Protein AF-A0A6A6FQ03-F1 (afdb_monomer_lite)

Sequence (104 aa):
MVAGKTS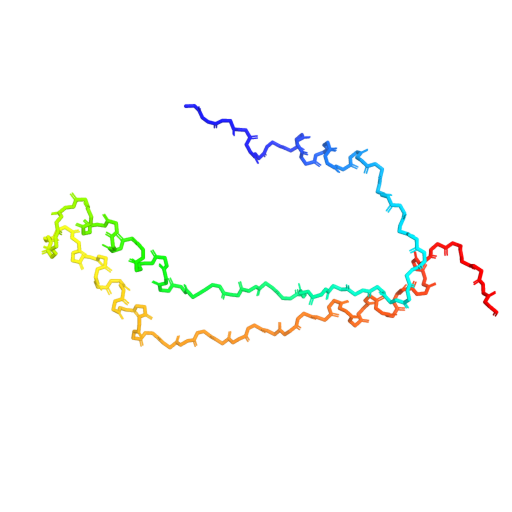REALARAAQTTTPKLPPLPKLRVRKPNKGEANPCLGIMSSMLGCWASSGYSAAGCAAIEQQLRGCMDARKATQQPKSSINHHLSRFYPQIIGPHKRK

Foldseek 3Di:
DDDDPDDVVVVVVVVPPPPDADADDPADDDPPQDDDDDQPLVVLVVVLVVCCVVPNDPPPVSVVSVVVSVVSVPDDDDDDDDGDCVRVVRRVCVVVRHDDDDDD

InterPro domains:
  IPR017264 Small ribosomal subunit protein mS37, fungal-type [PIRSF037706] (16-103)
  IPR017264 Small ribosomal subunit protein mS37, fungal-type [PTHR28066] (23-99)

Organism: NCBI:txid717836

Structure (mmCIF, N/CA/C/O backbone):
data_AF-A0A6A6FQ03-F1
#
_entry.id   AF-A0A6A6FQ03-F1
#
loop_
_atom_site.group_PDB
_atom_site.id
_atom_site.type_symbol
_atom_site.label_atom_id
_atom_site.label_alt_id
_atom_site.label_comp_id
_atom_site.label_asym_id
_atom_site.label_entity_id
_atom_site.label_seq_id
_atom_site.pdbx_PDB_ins_code
_atom_site.Cartn_x
_atom_site.Cartn_y
_atom_site.Cartn_z
_atom_site.occupancy
_atom_site.B_iso_or_equiv
_atom_site.auth_seq_id
_atom_site.auth_comp_id
_atom_site.auth_asym_id
_atom_site.auth_atom_id
_atom_site.pdbx_PDB_model_num
ATOM 1 N N . MET A 1 1 ? -13.187 14.357 -21.647 1.00 42.00 1 MET A N 1
ATOM 2 C CA . MET A 1 1 ? -14.031 14.835 -20.531 1.00 42.00 1 MET A CA 1
ATOM 3 C C . MET A 1 1 ? -14.468 13.626 -19.713 1.00 42.00 1 MET A C 1
ATOM 5 O O . MET A 1 1 ? -15.241 12.833 -20.226 1.00 42.00 1 MET A O 1
ATOM 9 N N . VAL A 1 2 ? -13.947 13.422 -18.497 1.00 44.66 2 VAL A N 1
ATOM 10 C CA . VAL A 1 2 ? -14.479 12.400 -17.576 1.00 44.66 2 VAL A CA 1
ATOM 11 C C . VAL A 1 2 ? -14.790 13.058 -16.240 1.00 44.66 2 VAL A C 1
ATOM 13 O O . VAL A 1 2 ? -13.943 13.682 -15.608 1.00 44.66 2 VAL A O 1
ATOM 16 N N . ALA A 1 3 ? -16.061 12.919 -15.889 1.00 42.50 3 ALA A N 1
ATOM 17 C CA . ALA A 1 3 ? -16.774 13.444 -14.747 1.00 42.50 3 ALA A CA 1
ATOM 18 C C . ALA A 1 3 ? -16.112 13.177 -13.379 1.00 42.50 3 ALA A C 1
ATOM 20 O O . ALA A 1 3 ? -15.821 12.041 -13.010 1.00 42.50 3 ALA A O 1
ATOM 21 N N . GLY A 1 4 ? -15.988 14.238 -12.576 1.00 49.50 4 GLY A N 1
ATOM 22 C CA . GLY A 1 4 ? -16.861 14.407 -11.406 1.00 49.50 4 GLY A CA 1
ATOM 23 C C . GLY A 1 4 ? -16.749 13.421 -10.237 1.00 49.50 4 GLY A C 1
ATOM 24 O O . GLY A 1 4 ? -17.720 13.279 -9.502 1.00 49.50 4 GLY A O 1
ATOM 25 N N . LYS A 1 5 ? -15.618 12.741 -10.019 1.00 50.62 5 LYS A N 1
ATOM 26 C CA . LYS A 1 5 ? -15.479 11.777 -8.901 1.00 50.62 5 LYS A CA 1
ATOM 27 C C . LYS A 1 5 ? -15.060 12.370 -7.545 1.00 50.62 5 LYS A C 1
ATOM 29 O O . LYS A 1 5 ? -14.890 11.613 -6.596 1.00 50.62 5 LYS A O 1
ATOM 34 N N . THR A 1 6 ? -14.914 13.690 -7.413 1.00 61.25 6 THR A N 1
ATOM 35 C CA . THR A 1 6 ? -14.435 14.321 -6.163 1.00 61.25 6 THR A CA 1
ATOM 36 C C . THR A 1 6 ? -15.197 15.588 -5.756 1.00 61.25 6 THR A C 1
ATOM 38 O O . THR A 1 6 ? -14.670 16.407 -5.003 1.00 61.25 6 THR A O 1
ATOM 41 N N . SER A 1 7 ? -16.440 15.787 -6.211 1.00 67.56 7 SER A N 1
ATOM 42 C CA . SER A 1 7 ? -17.218 16.942 -5.746 1.00 67.56 7 SER A CA 1
ATOM 43 C C . SER A 1 7 ? -17.648 16.754 -4.286 1.00 67.56 7 SER A C 1
ATOM 45 O O . SER A 1 7 ? -18.165 15.710 -3.882 1.00 67.56 7 SER A O 1
ATOM 47 N N . ARG A 1 8 ? -17.438 17.796 -3.473 1.00 64.81 8 ARG A N 1
ATOM 48 C CA . ARG A 1 8 ? -17.826 17.849 -2.049 1.00 64.81 8 ARG A CA 1
ATOM 49 C C . ARG A 1 8 ? -19.325 17.581 -1.855 1.00 64.81 8 ARG A C 1
ATOM 51 O O . ARG A 1 8 ? -19.729 17.072 -0.817 1.00 64.81 8 ARG A O 1
ATOM 58 N N . GLU A 1 9 ? -20.126 17.838 -2.884 1.00 61.59 9 GLU A N 1
ATOM 59 C CA . GLU A 1 9 ? -21.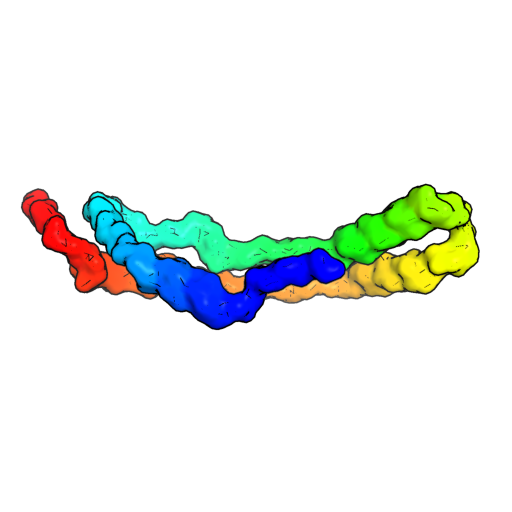559 17.539 -2.945 1.00 61.59 9 GLU A CA 1
ATOM 60 C C . GLU A 1 9 ? -21.874 16.036 -2.959 1.00 61.59 9 GLU A C 1
ATOM 62 O O . GLU A 1 9 ? -22.863 15.624 -2.355 1.00 61.59 9 GLU A O 1
ATOM 67 N N . ALA A 1 10 ? -21.037 15.190 -3.575 1.00 61.50 10 ALA A N 1
ATOM 68 C CA . ALA A 1 10 ? -21.220 13.735 -3.540 1.00 61.50 10 ALA A CA 1
ATOM 69 C C . ALA A 1 10 ? -20.942 13.165 -2.137 1.00 61.50 10 ALA A C 1
ATOM 71 O O . ALA A 1 10 ? -21.684 12.312 -1.650 1.00 61.50 10 ALA A O 1
ATOM 72 N N . LEU A 1 11 ? -19.922 13.699 -1.453 1.00 62.16 11 LEU A N 1
ATOM 73 C CA . LEU A 1 11 ? -19.645 13.409 -0.040 1.00 62.16 11 LEU A CA 1
ATOM 74 C C . LEU A 1 11 ? -20.774 13.911 0.878 1.00 62.16 11 LEU A C 1
ATOM 76 O O . LEU A 1 11 ? -21.167 13.201 1.800 1.00 62.16 11 LEU A O 1
ATOM 80 N N . ALA A 1 12 ? -21.342 15.090 0.603 1.00 59.94 12 ALA A N 1
ATOM 81 C CA . ALA A 1 12 ? -22.464 15.639 1.367 1.00 59.94 12 ALA A CA 1
ATOM 82 C C . ALA A 1 12 ? -23.766 14.836 1.178 1.00 59.94 12 ALA A C 1
ATOM 84 O O . ALA A 1 12 ? -24.490 14.618 2.147 1.00 59.94 12 ALA A O 1
ATOM 85 N N . ARG A 1 13 ? -24.043 14.323 -0.030 1.00 59.34 13 ARG A N 1
ATOM 86 C CA . ARG A 1 13 ? -25.189 13.427 -0.281 1.00 59.34 13 ARG A CA 1
ATOM 87 C C . ARG A 1 13 ? -25.032 12.063 0.399 1.00 59.34 13 ARG A C 1
ATOM 89 O O . ARG A 1 13 ? -26.013 11.538 0.913 1.00 59.34 13 ARG A O 1
ATOM 96 N N . ALA A 1 14 ? -23.813 11.525 0.488 1.00 58.97 14 ALA A N 1
ATOM 97 C CA . ALA A 1 14 ? -23.539 10.314 1.271 1.00 58.97 14 ALA A CA 1
ATOM 98 C C . ALA A 1 14 ? -23.708 10.525 2.791 1.00 58.97 14 ALA A C 1
ATOM 100 O O . ALA A 1 14 ? -23.991 9.577 3.516 1.00 58.97 14 ALA A O 1
ATOM 101 N N . ALA A 1 15 ? -23.572 11.759 3.286 1.00 56.91 15 ALA A N 1
ATOM 102 C CA . ALA A 1 15 ? -23.818 12.092 4.691 1.00 56.91 15 ALA A CA 1
ATOM 103 C C . ALA A 1 15 ? -25.314 12.272 5.035 1.00 56.91 15 ALA A C 1
ATOM 105 O O . ALA A 1 15 ? -25.666 12.276 6.211 1.00 56.91 15 ALA A O 1
ATOM 106 N N . GLN A 1 16 ? -26.193 12.409 4.032 1.00 57.22 16 GLN A N 1
ATOM 107 C CA . GLN A 1 16 ? -27.641 12.609 4.207 1.00 57.22 16 GLN A CA 1
ATOM 108 C C . GLN A 1 16 ? -28.449 11.305 4.256 1.00 57.22 16 GLN A C 1
ATOM 110 O O . GLN A 1 16 ? -29.627 11.326 4.610 1.00 57.22 16 GLN A O 1
ATOM 115 N N . THR A 1 17 ? -27.846 10.153 3.949 1.00 58.28 17 THR A N 1
ATOM 116 C CA . THR A 1 17 ? -28.473 8.866 4.260 1.00 58.28 17 THR A CA 1
ATOM 117 C C . THR A 1 17 ? -28.473 8.689 5.771 1.00 58.28 17 THR A C 1
ATOM 119 O O . THR A 1 17 ? -27.409 8.526 6.368 1.00 58.28 17 THR A O 1
ATOM 122 N N . THR A 1 18 ? -29.659 8.733 6.382 1.00 64.94 18 THR A N 1
ATOM 123 C CA . THR A 1 18 ? -29.890 8.379 7.788 1.00 64.94 18 THR A CA 1
ATOM 124 C C . THR A 1 18 ? -29.059 7.149 8.132 1.00 64.94 18 THR A C 1
ATOM 126 O O . THR A 1 18 ? -29.299 6.078 7.572 1.00 64.94 18 THR A O 1
ATOM 129 N N . THR A 1 19 ? -28.049 7.299 8.990 1.00 71.50 19 THR A N 1
ATOM 130 C CA . THR A 1 19 ? -27.179 6.187 9.368 1.00 71.50 19 THR A CA 1
ATOM 131 C C . THR A 1 19 ? -28.051 5.083 9.972 1.00 71.50 19 THR A C 1
ATOM 133 O O . THR A 1 19 ? -28.683 5.305 11.009 1.00 71.50 19 THR A O 1
ATOM 136 N N . PRO A 1 20 ? -28.164 3.909 9.322 1.00 76.56 20 PRO A N 1
ATOM 137 C CA . PRO A 1 20 ? -29.054 2.866 9.804 1.00 76.56 20 PRO A CA 1
ATOM 138 C C . PRO A 1 20 ? -28.561 2.398 11.174 1.00 76.56 20 PRO A C 1
ATOM 140 O O . PRO A 1 20 ? -27.395 2.026 11.337 1.00 76.56 20 PRO A O 1
ATOM 143 N N . LYS A 1 21 ? -29.442 2.436 12.180 1.00 78.81 21 LYS A N 1
ATOM 144 C CA . LYS A 1 21 ? -29.131 1.905 13.510 1.00 78.81 21 LYS A CA 1
ATOM 145 C C . LYS A 1 21 ? -28.963 0.396 13.395 1.00 78.81 21 LYS A C 1
ATOM 147 O O . LYS A 1 21 ? -29.869 -0.300 12.942 1.00 78.81 21 LYS A O 1
ATOM 152 N N . LEU A 1 22 ? -27.799 -0.101 13.800 1.00 79.56 22 LEU A N 1
ATOM 153 C CA . LEU A 1 22 ? -27.544 -1.534 13.806 1.00 79.56 22 LEU A CA 1
ATOM 154 C C . LEU A 1 22 ? -28.444 -2.219 14.851 1.00 79.56 22 LEU A C 1
ATOM 156 O O . LEU A 1 22 ? -28.643 -1.661 15.935 1.00 79.56 22 LEU A O 1
ATOM 160 N N . PRO A 1 23 ? -28.960 -3.428 14.564 1.00 81.94 23 PRO A N 1
ATOM 161 C CA . PRO A 1 23 ? -29.578 -4.259 15.589 1.00 81.94 23 PRO A CA 1
ATOM 162 C C . PRO A 1 23 ? -28.550 -4.594 16.683 1.00 81.94 23 PRO A C 1
ATOM 164 O O . PRO A 1 23 ? -27.341 -4.505 16.439 1.00 81.94 23 PRO A O 1
ATOM 167 N N . PRO A 1 24 ? -28.988 -4.993 17.890 1.00 81.31 24 PRO A N 1
ATOM 168 C CA . PRO A 1 24 ? -28.069 -5.367 18.956 1.00 81.31 24 PRO A CA 1
ATOM 169 C C . PRO A 1 24 ? -27.224 -6.572 18.521 1.00 81.31 24 PRO A C 1
ATOM 171 O O . PRO A 1 24 ? -27.707 -7.696 18.397 1.00 81.31 24 PRO A O 1
ATOM 174 N N . LEU A 1 25 ? -25.942 -6.320 18.263 1.00 82.25 25 LEU A N 1
ATOM 175 C CA . LEU A 1 25 ? -24.950 -7.333 17.920 1.00 82.25 25 LEU A CA 1
ATOM 176 C C . LEU A 1 25 ? -24.372 -7.962 19.201 1.00 82.25 25 LEU A C 1
ATOM 178 O O . LEU A 1 25 ? -24.315 -7.313 20.247 1.00 82.25 25 LEU A O 1
ATOM 182 N N . PRO A 1 26 ? -23.852 -9.197 19.139 1.00 81.56 26 PRO A N 1
ATOM 183 C CA . PRO A 1 26 ? -23.136 -9.782 20.270 1.00 81.56 26 PRO A CA 1
ATOM 184 C C . PRO A 1 26 ? -21.792 -9.080 20.528 1.00 81.56 26 PRO A C 1
ATOM 186 O O . PRO A 1 26 ? -21.399 -8.907 21.678 1.00 81.56 26 PRO A O 1
ATOM 189 N N . LYS A 1 27 ? -21.073 -8.681 19.465 1.00 83.88 27 LYS A N 1
ATOM 190 C CA . LYS A 1 27 ? -19.794 -7.950 19.529 1.00 83.88 27 LYS A CA 1
ATOM 191 C C . LYS A 1 27 ? -19.618 -7.075 18.286 1.00 83.88 27 LYS A C 1
ATOM 193 O O . LYS A 1 27 ? -19.670 -7.589 17.169 1.00 83.88 27 LYS A O 1
ATOM 198 N N . LEU A 1 28 ? -19.336 -5.786 18.469 1.00 88.25 28 LEU A N 1
ATOM 199 C CA . LEU A 1 28 ? -18.978 -4.884 17.372 1.00 88.25 28 LEU A CA 1
ATOM 200 C C . LEU A 1 28 ? -17.483 -5.004 17.054 1.00 88.25 28 LEU A C 1
ATOM 202 O O . LEU A 1 28 ? -16.634 -4.660 17.877 1.00 88.25 28 LEU A O 1
ATOM 206 N N . ARG A 1 29 ? -17.152 -5.517 15.863 1.00 90.06 29 ARG A N 1
ATOM 207 C CA . ARG A 1 29 ? -15.761 -5.728 15.442 1.00 90.06 29 ARG A CA 1
ATOM 208 C C . ARG A 1 29 ? -15.581 -5.540 13.940 1.00 90.06 29 ARG A C 1
ATOM 210 O O . ARG A 1 29 ? -16.357 -6.066 13.147 1.00 90.06 29 ARG A O 1
ATOM 217 N N . VAL A 1 30 ? -14.484 -4.895 13.552 1.00 91.69 30 VAL A N 1
ATOM 218 C CA . VAL A 1 30 ? -14.034 -4.832 12.158 1.00 91.69 30 VAL A CA 1
ATOM 219 C C . VAL A 1 30 ? -13.235 -6.094 11.830 1.00 91.69 30 VAL A C 1
ATOM 221 O O . VAL A 1 30 ? -12.230 -6.396 12.480 1.00 91.69 30 VAL A O 1
ATOM 224 N N . ARG A 1 31 ? -13.680 -6.847 10.815 1.00 89.44 31 ARG A N 1
ATOM 225 C CA . ARG A 1 31 ? -13.083 -8.142 10.438 1.00 89.44 31 ARG A CA 1
ATOM 226 C C . ARG A 1 31 ? -11.670 -8.008 9.860 1.00 89.44 31 ARG A C 1
ATOM 228 O O . ARG A 1 31 ? -10.816 -8.828 10.178 1.00 89.44 31 ARG A O 1
ATOM 235 N N . LYS A 1 32 ? -11.421 -6.980 9.044 1.00 88.00 32 LYS A N 1
ATOM 236 C CA . LYS A 1 32 ? -10.101 -6.641 8.486 1.00 88.00 32 LYS A CA 1
ATOM 237 C C . LYS A 1 32 ? -9.738 -5.209 8.897 1.00 88.00 32 LYS A C 1
ATOM 239 O O . LYS A 1 32 ? -10.070 -4.281 8.168 1.00 88.00 32 LYS A O 1
ATOM 244 N N . PRO A 1 33 ? -9.145 -5.012 10.088 1.00 85.56 33 PRO A N 1
ATOM 245 C CA . PRO A 1 33 ? -8.874 -3.673 10.610 1.00 85.56 33 PRO A CA 1
ATOM 246 C C . PRO A 1 33 ? -7.682 -2.996 9.919 1.00 85.56 33 PRO A C 1
ATOM 248 O O . PRO A 1 33 ? -7.643 -1.777 9.833 1.00 85.56 33 PRO A O 1
ATOM 251 N N . ASN A 1 34 ? -6.732 -3.779 9.403 1.00 88.25 34 ASN A N 1
ATOM 252 C CA . ASN A 1 34 ? -5.584 -3.264 8.663 1.00 88.25 34 ASN A CA 1
ATOM 253 C C . ASN A 1 34 ? -5.860 -3.317 7.163 1.00 88.25 34 ASN A C 1
ATOM 255 O O . ASN A 1 34 ? -6.442 -4.288 6.667 1.00 88.25 34 ASN A O 1
ATOM 259 N N . LYS A 1 35 ? -5.386 -2.300 6.439 1.00 82.06 35 LYS A N 1
ATOM 260 C CA . LYS A 1 35 ? -5.321 -2.346 4.978 1.00 82.06 35 LYS A CA 1
ATOM 261 C C . LYS A 1 35 ? -4.310 -3.418 4.569 1.00 82.06 35 LYS A C 1
ATOM 263 O O . LYS A 1 35 ? -3.261 -3.547 5.196 1.00 82.06 35 LYS A O 1
ATOM 268 N N . GLY A 1 36 ? -4.643 -4.196 3.543 1.00 77.62 36 GLY A N 1
ATOM 269 C CA . GLY A 1 36 ? -3.664 -5.075 2.917 1.00 77.62 36 GLY A CA 1
ATOM 270 C C . GLY A 1 36 ? -2.629 -4.211 2.212 1.00 77.62 36 GLY A C 1
ATOM 271 O O . GLY A 1 36 ? -2.995 -3.407 1.359 1.00 77.62 36 GLY A O 1
ATOM 272 N N . GLU A 1 37 ? -1.364 -4.339 2.593 1.00 75.50 37 GLU A N 1
ATOM 273 C CA . GLU A 1 37 ? -0.273 -3.744 1.830 1.00 75.50 37 GLU A CA 1
ATOM 274 C C . GLU A 1 37 ? -0.129 -4.539 0.526 1.00 75.50 37 GLU A C 1
ATOM 276 O O . GLU A 1 37 ? 0.074 -5.755 0.550 1.00 75.50 37 GLU A O 1
ATOM 281 N N . ALA A 1 38 ? -0.306 -3.871 -0.613 1.00 78.62 38 ALA A N 1
ATOM 282 C CA . ALA A 1 38 ? -0.016 -4.474 -1.905 1.00 78.62 38 ALA A CA 1
ATOM 283 C C . ALA A 1 38 ? 1.501 -4.497 -2.116 1.00 78.62 38 ALA A C 1
ATOM 285 O O . ALA A 1 38 ? 2.192 -3.554 -1.740 1.00 78.62 38 ALA A O 1
ATOM 286 N N . ASN A 1 39 ? 2.018 -5.563 -2.728 1.00 84.62 39 ASN A N 1
ATOM 287 C CA . ASN A 1 39 ? 3.441 -5.643 -3.037 1.00 84.62 39 ASN A CA 1
ATOM 288 C C . ASN A 1 39 ? 3.805 -4.542 -4.062 1.00 84.62 39 ASN A C 1
ATOM 290 O O . ASN A 1 39 ? 3.214 -4.526 -5.149 1.00 84.62 39 ASN A O 1
ATOM 294 N N . PRO A 1 40 ? 4.755 -3.640 -3.746 1.00 83.88 40 PRO A N 1
ATOM 295 C CA . PRO A 1 40 ? 5.083 -2.489 -4.590 1.00 83.88 40 PRO A CA 1
ATOM 296 C C . PRO A 1 40 ? 5.619 -2.888 -5.973 1.00 83.88 40 PRO A C 1
ATOM 298 O O . PRO A 1 40 ? 5.395 -2.172 -6.947 1.00 83.88 40 PRO A O 1
ATOM 301 N N . CYS A 1 41 ? 6.250 -4.059 -6.098 1.00 91.06 41 CYS A N 1
ATOM 302 C CA . CYS A 1 41 ? 6.844 -4.504 -7.360 1.00 91.06 41 CYS A CA 1
ATOM 303 C C . CYS A 1 41 ? 5.808 -5.033 -8.354 1.00 91.06 41 CYS A C 1
ATOM 305 O O . CYS A 1 41 ? 6.089 -5.095 -9.548 1.00 91.06 41 CYS A O 1
ATOM 307 N N . LEU A 1 42 ? 4.595 -5.372 -7.900 1.00 91.38 42 LEU A N 1
ATOM 308 C CA . LEU A 1 42 ? 3.543 -5.876 -8.789 1.00 91.38 42 LEU A CA 1
ATOM 309 C C . LEU A 1 42 ? 3.068 -4.815 -9.785 1.00 91.38 42 LEU A C 1
ATOM 311 O O . LEU A 1 42 ? 2.781 -5.154 -10.928 1.00 91.38 42 LEU A O 1
ATOM 315 N N . GLY A 1 43 ? 3.020 -3.542 -9.380 1.00 91.19 43 GLY A N 1
ATOM 316 C CA . GLY A 1 43 ? 2.650 -2.450 -10.288 1.00 91.19 43 GLY A CA 1
ATOM 317 C C . GLY A 1 43 ? 3.716 -2.178 -11.355 1.00 91.19 43 GLY A C 1
ATOM 318 O O . GLY A 1 43 ? 3.398 -1.882 -12.505 1.00 91.19 43 GLY 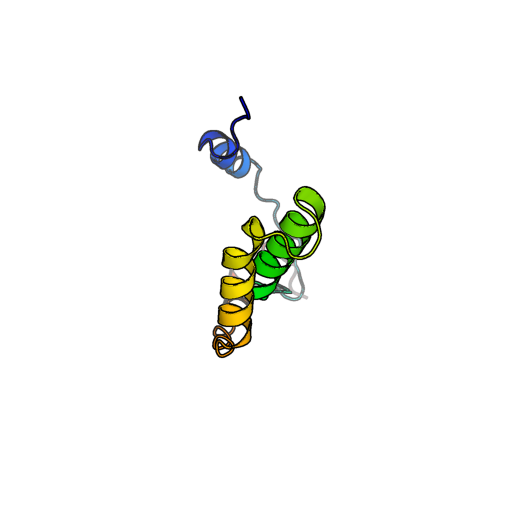A O 1
ATOM 319 N N . ILE A 1 44 ? 4.993 -2.320 -10.994 1.00 91.88 44 ILE A N 1
ATOM 320 C CA . ILE A 1 44 ? 6.106 -2.155 -11.939 1.00 91.88 44 ILE A CA 1
ATOM 321 C C . ILE A 1 44 ? 6.151 -3.351 -12.896 1.00 91.88 44 ILE A C 1
ATOM 323 O O . ILE A 1 44 ? 6.290 -3.178 -14.103 1.00 91.88 44 ILE A O 1
ATOM 327 N N . MET A 1 45 ? 5.935 -4.561 -12.376 1.00 92.44 45 MET A N 1
ATOM 328 C CA . MET A 1 45 ? 5.870 -5.787 -13.168 1.00 92.44 45 MET A CA 1
ATOM 329 C C . MET A 1 45 ? 4.724 -5.753 -14.187 1.00 92.44 45 MET A C 1
ATOM 331 O O . MET A 1 45 ? 4.937 -6.094 -15.349 1.00 92.44 45 MET A O 1
ATOM 335 N N . SER A 1 46 ? 3.525 -5.298 -13.803 1.00 92.94 46 SER A N 1
ATOM 336 C CA . SER A 1 46 ? 2.415 -5.155 -14.754 1.00 92.94 46 SER A CA 1
ATOM 337 C C . SER A 1 46 ? 2.709 -4.106 -15.830 1.00 92.94 46 SER A C 1
ATOM 339 O O . SER A 1 46 ? 2.354 -4.307 -16.990 1.00 92.94 46 SER A O 1
ATOM 341 N N . SER A 1 47 ? 3.407 -3.026 -15.472 1.00 91.12 47 SER A N 1
ATOM 342 C CA . SER A 1 47 ? 3.844 -1.995 -16.421 1.00 91.12 47 SER A CA 1
ATOM 343 C C . SER A 1 47 ? 4.887 -2.533 -17.409 1.00 91.12 47 SER A C 1
ATOM 345 O O . SER A 1 47 ? 4.809 -2.245 -18.602 1.00 91.12 47 SER A O 1
ATOM 347 N N . MET A 1 48 ? 5.819 -3.370 -16.945 1.00 91.50 48 MET A N 1
ATOM 348 C CA . MET A 1 48 ? 6.810 -4.048 -17.789 1.00 91.50 48 MET A CA 1
ATOM 349 C C . MET A 1 48 ? 6.146 -5.003 -18.787 1.00 91.50 48 MET A C 1
ATOM 351 O O . MET A 1 48 ? 6.435 -4.941 -19.980 1.00 91.50 48 MET A O 1
ATOM 355 N N . LEU A 1 49 ? 5.197 -5.822 -18.322 1.00 92.00 49 LEU A N 1
ATOM 356 C CA . LEU A 1 49 ? 4.414 -6.705 -19.193 1.00 92.00 49 LEU A CA 1
ATOM 357 C C . LEU A 1 49 ? 3.599 -5.912 -20.227 1.00 92.00 49 LEU A C 1
ATOM 359 O O . LEU A 1 49 ? 3.530 -6.310 -21.388 1.00 92.00 49 LEU A O 1
ATOM 363 N N . GLY A 1 50 ? 3.031 -4.767 -19.837 1.00 92.50 50 GLY A N 1
ATOM 364 C CA . GLY A 1 50 ? 2.350 -3.853 -20.759 1.00 92.50 50 GLY A CA 1
ATOM 365 C C . GLY A 1 50 ? 3.283 -3.257 -21.820 1.00 92.50 50 GLY A C 1
ATOM 366 O O . GLY A 1 50 ? 2.903 -3.142 -22.987 1.00 92.50 50 GLY A O 1
ATOM 367 N N . CYS A 1 51 ? 4.521 -2.930 -21.439 1.00 91.69 51 CYS A N 1
ATOM 368 C CA . CYS A 1 51 ? 5.544 -2.440 -22.362 1.00 91.69 51 CYS A CA 1
ATOM 369 C C . CYS A 1 51 ? 5.933 -3.506 -23.393 1.00 91.69 51 CYS A C 1
ATOM 371 O O . CYS A 1 51 ? 5.947 -3.223 -24.589 1.00 91.69 51 CYS A O 1
ATOM 373 N N . TRP A 1 52 ? 6.154 -4.749 -22.958 1.00 91.62 52 TRP A N 1
ATOM 374 C CA . TRP A 1 52 ? 6.426 -5.866 -23.866 1.00 91.62 52 TRP A CA 1
ATOM 375 C C . TRP A 1 52 ? 5.246 -6.196 -24.781 1.00 91.62 52 TRP A C 1
ATOM 377 O O . TRP A 1 52 ? 5.453 -6.516 -25.949 1.00 91.62 52 TRP A O 1
ATOM 387 N N . ALA A 1 53 ? 4.014 -6.080 -24.279 1.00 91.94 53 ALA A N 1
ATOM 388 C CA . ALA A 1 53 ? 2.817 -6.283 -25.089 1.00 91.94 53 ALA A CA 1
ATOM 389 C C . ALA A 1 53 ? 2.651 -5.214 -26.184 1.00 91.94 53 ALA A C 1
ATOM 391 O O . ALA A 1 53 ? 2.097 -5.508 -27.238 1.00 91.94 53 ALA A O 1
ATOM 392 N N . SER A 1 54 ? 3.129 -3.988 -25.944 1.00 88.62 54 SER A N 1
ATOM 393 C CA . SER A 1 54 ? 2.967 -2.861 -26.875 1.00 88.62 54 SER A CA 1
ATOM 394 C C . SER A 1 54 ? 4.128 -2.730 -27.864 1.00 88.62 54 SER A C 1
ATOM 396 O O . SER A 1 54 ? 3.910 -2.479 -29.045 1.00 88.62 54 SER A O 1
ATOM 398 N N . SER A 1 55 ? 5.361 -2.887 -27.381 1.00 85.56 55 SER A N 1
ATOM 399 C CA . SER A 1 55 ? 6.588 -2.579 -28.132 1.00 85.56 55 SER A CA 1
ATOM 400 C C . SER A 1 55 ? 7.358 -3.823 -28.581 1.00 85.56 55 SER A C 1
ATOM 402 O O . SER A 1 55 ? 8.366 -3.701 -29.274 1.00 85.56 55 SER A O 1
ATOM 404 N N . GLY A 1 56 ? 6.904 -5.014 -28.186 1.00 83.31 56 GLY A N 1
ATOM 405 C CA . GLY A 1 56 ? 7.614 -6.270 -28.396 1.00 83.31 56 GLY A CA 1
ATOM 406 C C . GLY A 1 56 ? 8.560 -6.623 -27.247 1.00 83.31 56 GLY A C 1
ATOM 407 O O . GLY A 1 56 ? 8.936 -5.792 -26.414 1.00 83.31 56 GLY A O 1
ATOM 408 N N . TYR A 1 57 ? 8.932 -7.901 -27.194 1.00 80.31 57 TYR A N 1
ATOM 409 C CA . TYR A 1 57 ? 9.820 -8.434 -26.166 1.00 80.31 57 TYR A CA 1
ATOM 410 C C . TYR A 1 57 ? 11.193 -7.753 -26.226 1.00 80.31 57 TYR A C 1
ATOM 412 O O . TYR A 1 57 ? 11.797 -7.668 -27.295 1.00 80.31 57 TYR A O 1
ATOM 420 N N . SER A 1 58 ? 11.705 -7.296 -25.079 1.00 71.88 58 SER A N 1
ATOM 421 C CA . SER A 1 58 ? 13.043 -6.687 -24.935 1.00 71.88 58 SER A CA 1
ATOM 422 C C . SER A 1 58 ? 13.318 -5.449 -25.808 1.00 71.88 58 SER A C 1
ATOM 424 O O . SER A 1 58 ? 14.466 -5.150 -26.137 1.00 71.88 58 SER A O 1
ATOM 426 N N . ALA A 1 59 ? 12.280 -4.697 -26.186 1.00 78.00 59 ALA A N 1
ATOM 427 C CA . ALA A 1 59 ? 12.467 -3.428 -26.883 1.00 78.00 59 ALA A CA 1
ATOM 428 C C . ALA A 1 59 ? 13.248 -2.428 -26.009 1.00 78.00 59 ALA A C 1
ATOM 430 O O . ALA A 1 59 ? 12.971 -2.287 -24.817 1.00 78.00 59 ALA A O 1
ATOM 431 N N . ALA A 1 60 ? 14.167 -1.664 -26.612 1.00 78.69 60 ALA A N 1
ATOM 432 C CA . 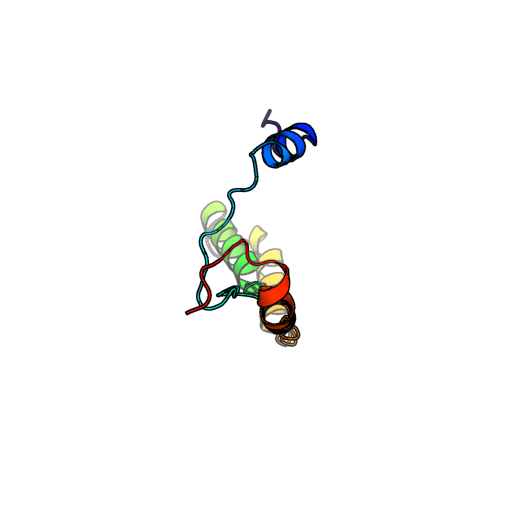ALA A 1 60 ? 14.994 -0.673 -25.908 1.00 78.69 60 ALA A CA 1
ATOM 433 C C . ALA A 1 60 ? 14.171 0.356 -25.100 1.00 78.69 60 ALA A C 1
ATOM 435 O O . ALA A 1 60 ? 14.641 0.874 -24.089 1.00 78.69 60 ALA A O 1
ATOM 436 N N . GLY A 1 61 ? 12.915 0.606 -25.495 1.00 81.75 61 GLY A N 1
ATOM 437 C CA . GLY A 1 61 ? 11.983 1.472 -24.767 1.00 81.75 61 GLY A CA 1
ATOM 438 C C . GLY A 1 61 ? 11.543 0.944 -23.393 1.00 81.75 61 GLY A C 1
ATOM 439 O O . GLY A 1 61 ? 11.107 1.735 -22.561 1.00 81.75 61 GLY A O 1
ATOM 440 N N . CYS A 1 62 ? 11.683 -0.358 -23.118 1.00 87.19 62 CYS A N 1
ATOM 441 C CA . CYS A 1 62 ? 11.293 -0.967 -21.840 1.00 87.19 62 CYS A CA 1
ATOM 442 C C . CYS A 1 62 ? 12.441 -1.030 -20.814 1.00 87.19 62 CYS A C 1
ATOM 444 O O . CYS A 1 62 ? 12.188 -1.319 -19.644 1.00 87.19 62 CYS A O 1
ATOM 446 N N . ALA A 1 63 ? 13.678 -0.697 -21.207 1.00 88.81 63 ALA A N 1
ATOM 447 C CA . ALA A 1 63 ? 14.868 -0.831 -20.361 1.00 88.81 63 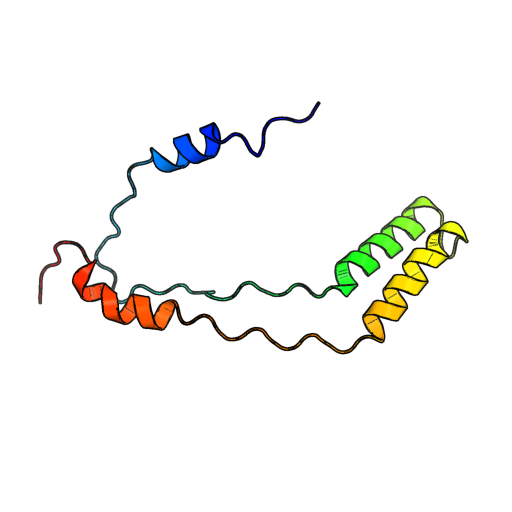ALA A CA 1
ATOM 448 C C . ALA A 1 63 ? 14.771 -0.042 -19.041 1.00 88.81 63 ALA A C 1
ATOM 450 O O . ALA A 1 63 ? 15.208 -0.513 -17.993 1.00 88.81 63 ALA A O 1
ATOM 451 N N . ALA A 1 64 ? 14.149 1.141 -19.056 1.00 90.31 64 ALA A N 1
ATOM 452 C CA . ALA A 1 64 ? 13.952 1.935 -17.842 1.00 90.31 64 ALA A CA 1
ATOM 453 C C . ALA A 1 64 ? 13.035 1.228 -16.824 1.00 90.31 64 ALA A C 1
ATOM 455 O O . ALA A 1 64 ? 13.316 1.232 -15.626 1.00 90.31 64 ALA A O 1
ATOM 456 N N . ILE A 1 65 ? 11.968 0.580 -17.300 1.00 90.62 65 ILE A N 1
ATOM 457 C CA . ILE A 1 65 ? 10.996 -0.128 -16.453 1.00 90.62 65 ILE A CA 1
ATOM 458 C C . ILE A 1 65 ? 11.618 -1.420 -15.903 1.00 90.62 65 ILE A C 1
ATOM 460 O O . ILE A 1 65 ? 11.389 -1.778 -14.748 1.00 90.62 65 ILE A O 1
ATOM 464 N N . GLU A 1 66 ? 12.469 -2.082 -16.689 1.00 89.31 66 GLU A N 1
ATOM 465 C CA . GLU A 1 66 ? 13.242 -3.250 -16.251 1.00 89.31 66 GLU A CA 1
ATOM 466 C C . GLU A 1 66 ? 14.192 -2.908 -15.094 1.00 89.31 66 GLU A C 1
ATOM 468 O O . GLU A 1 66 ? 14.237 -3.629 -14.093 1.00 89.31 66 GLU A O 1
ATOM 473 N N . GLN A 1 67 ? 14.893 -1.772 -15.177 1.00 91.94 67 GLN A N 1
ATOM 474 C CA . GLN A 1 67 ? 15.754 -1.299 -14.087 1.00 91.94 67 GLN A CA 1
ATOM 475 C C . GLN A 1 67 ? 14.952 -0.947 -12.830 1.00 91.94 67 GLN A C 1
ATOM 477 O O . GLN A 1 67 ? 15.371 -1.270 -11.717 1.00 91.94 67 GLN A O 1
ATOM 482 N N . GLN A 1 68 ? 13.766 -0.350 -12.983 1.00 90.75 68 GLN A N 1
ATOM 483 C CA . GLN A 1 68 ? 12.873 -0.088 -11.852 1.00 90.75 68 GLN A CA 1
ATOM 484 C C . GLN A 1 68 ? 12.376 -1.381 -11.196 1.00 90.75 68 GLN A C 1
ATOM 486 O O . GLN A 1 68 ? 12.308 -1.453 -9.966 1.00 90.75 68 GLN A O 1
ATOM 491 N N . LEU A 1 69 ? 12.056 -2.414 -11.986 1.00 92.06 69 LEU A N 1
ATOM 492 C CA . LEU A 1 69 ? 11.638 -3.705 -11.440 1.00 92.06 69 LEU A CA 1
ATOM 493 C C . LEU A 1 69 ? 12.782 -4.359 -10.666 1.00 92.06 69 LEU A C 1
ATOM 495 O O . LEU A 1 69 ? 12.563 -4.849 -9.558 1.00 92.06 69 LEU A O 1
ATOM 499 N N . ARG A 1 70 ? 13.999 -4.320 -11.216 1.00 91.81 70 ARG A N 1
ATOM 500 C CA . ARG A 1 70 ? 15.189 -4.849 -10.547 1.00 91.81 70 ARG A CA 1
ATOM 501 C C . ARG A 1 70 ? 15.461 -4.126 -9.230 1.00 91.81 70 ARG A C 1
ATOM 503 O O . ARG A 1 70 ? 15.564 -4.779 -8.198 1.00 91.81 70 ARG A O 1
ATOM 510 N N . GLY A 1 71 ? 15.438 -2.793 -9.242 1.00 92.75 71 GLY A N 1
ATOM 511 C CA . GLY A 1 71 ? 15.572 -1.991 -8.026 1.00 92.75 71 GLY A CA 1
ATOM 512 C C . GLY A 1 71 ? 14.499 -2.304 -6.977 1.00 92.75 71 GLY A C 1
ATOM 513 O O . GLY A 1 71 ? 14.794 -2.328 -5.786 1.00 92.75 71 GLY A O 1
ATOM 514 N N . CYS A 1 72 ? 13.267 -2.608 -7.398 1.00 91.94 72 CYS A N 1
ATOM 515 C CA . CYS A 1 72 ? 12.205 -3.013 -6.478 1.00 91.94 72 CYS A CA 1
ATOM 516 C C . CYS A 1 72 ? 12.437 -4.404 -5.866 1.00 91.94 72 CYS A C 1
ATOM 518 O O . CYS A 1 72 ? 12.174 -4.600 -4.682 1.00 91.94 72 CYS A O 1
ATOM 520 N N . MET A 1 73 ? 12.932 -5.361 -6.654 1.00 90.88 73 MET A N 1
ATOM 521 C CA . MET A 1 73 ? 13.202 -6.731 -6.200 1.00 90.88 73 MET A CA 1
ATOM 522 C C . MET A 1 73 ? 14.450 -6.825 -5.312 1.00 90.88 73 MET A C 1
ATOM 524 O O . MET A 1 73 ? 14.477 -7.640 -4.392 1.00 90.88 73 MET A O 1
ATOM 528 N N . ASP A 1 74 ? 15.451 -5.979 -5.567 1.00 91.31 74 ASP A N 1
ATOM 529 C CA . ASP A 1 74 ? 16.678 -5.895 -4.768 1.00 91.31 74 ASP A CA 1
ATOM 530 C C . ASP A 1 74 ? 16.454 -5.130 -3.446 1.00 91.31 74 ASP A C 1
ATOM 532 O O . ASP A 1 74 ? 17.191 -5.313 -2.470 1.00 91.31 74 ASP A O 1
ATOM 536 N N . ALA A 1 75 ? 15.421 -4.282 -3.377 1.00 87.19 75 ALA A N 1
ATOM 537 C CA . ALA A 1 75 ? 15.066 -3.560 -2.163 1.00 87.19 75 ALA A CA 1
ATOM 538 C C . ALA A 1 75 ? 14.563 -4.506 -1.060 1.00 87.19 75 ALA A C 1
ATOM 540 O O . ALA A 1 75 ? 13.822 -5.466 -1.287 1.00 87.19 75 ALA A O 1
ATOM 541 N N . ARG A 1 76 ? 14.918 -4.200 0.194 1.00 82.69 76 ARG A N 1
ATOM 542 C CA . ARG A 1 76 ? 14.387 -4.955 1.334 1.00 82.69 76 ARG A CA 1
ATOM 543 C C . ARG A 1 76 ? 12.892 -4.709 1.495 1.00 82.69 76 ARG A C 1
ATOM 545 O O . ARG A 1 76 ? 12.403 -3.593 1.339 1.00 82.69 76 ARG A O 1
ATOM 552 N N . LYS A 1 77 ? 12.179 -5.762 1.901 1.00 82.00 77 LYS A N 1
ATOM 553 C CA . LYS A 1 77 ? 10.752 -5.687 2.208 1.00 82.00 77 LYS A CA 1
ATOM 554 C C . LYS A 1 77 ? 10.485 -4.646 3.300 1.00 82.00 77 LYS A C 1
ATOM 556 O O . LYS A 1 77 ? 11.1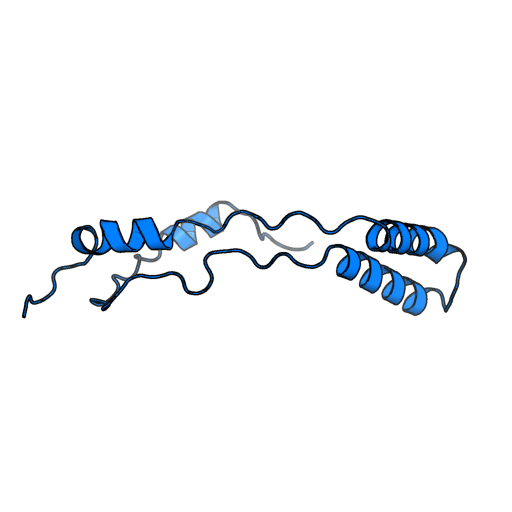58 -4.648 4.331 1.00 82.00 77 LYS A O 1
ATOM 561 N N . ALA A 1 78 ? 9.473 -3.808 3.083 1.00 79.31 78 ALA A N 1
ATOM 562 C CA . ALA A 1 78 ? 9.033 -2.829 4.064 1.00 79.31 78 ALA A CA 1
ATOM 563 C C . ALA A 1 78 ? 8.610 -3.503 5.381 1.00 79.31 78 ALA A C 1
ATOM 565 O O . ALA A 1 78 ? 8.048 -4.605 5.403 1.00 79.31 78 ALA A O 1
ATOM 566 N N . THR A 1 79 ? 8.889 -2.824 6.493 1.00 79.75 79 THR A N 1
ATOM 567 C CA . THR A 1 79 ? 8.466 -3.266 7.821 1.00 79.75 79 THR A CA 1
ATOM 568 C C . THR A 1 79 ? 6.943 -3.295 7.892 1.00 79.75 79 THR A C 1
ATOM 570 O O . THR A 1 79 ? 6.270 -2.353 7.471 1.00 79.75 79 THR A O 1
ATOM 573 N N . GLN A 1 80 ? 6.395 -4.375 8.452 1.00 79.12 80 GLN A N 1
ATOM 574 C CA . GLN A 1 80 ? 4.953 -4.495 8.642 1.00 79.12 80 GLN A CA 1
ATOM 575 C C . GLN A 1 80 ? 4.438 -3.356 9.523 1.00 79.12 80 GLN A C 1
ATOM 577 O O . GLN A 1 80 ? 4.957 -3.115 10.613 1.00 79.12 80 GLN A O 1
ATOM 582 N N . GLN A 1 81 ? 3.387 -2.686 9.053 1.00 82.50 81 GLN A N 1
ATOM 583 C CA . GLN A 1 81 ? 2.731 -1.633 9.818 1.00 82.50 81 GLN A CA 1
ATOM 584 C C . GLN A 1 81 ? 2.146 -2.192 11.126 1.00 82.50 81 GLN A C 1
ATOM 586 O O . GLN A 1 81 ? 1.661 -3.334 11.149 1.00 82.50 81 GLN A O 1
ATOM 591 N N . PRO A 1 82 ? 2.160 -1.406 12.218 1.00 84.06 82 PRO A N 1
ATOM 592 C CA . PRO A 1 82 ? 1.589 -1.833 13.484 1.00 84.06 82 PRO A CA 1
ATOM 593 C C . PRO A 1 82 ? 0.103 -2.163 13.317 1.00 84.06 82 PRO A C 1
ATOM 595 O O . PRO A 1 82 ? -0.630 -1.542 12.544 1.00 84.06 82 PRO A O 1
ATOM 598 N N . LYS A 1 83 ? -0.358 -3.180 14.051 1.00 86.44 83 LYS A N 1
ATOM 599 C CA . LYS A 1 83 ? -1.754 -3.619 13.987 1.00 86.44 83 LYS A CA 1
ATOM 600 C C . LYS A 1 83 ? -2.668 -2.521 14.538 1.00 86.44 83 LYS A C 1
ATOM 602 O O . LYS A 1 83 ? -2.426 -1.991 15.616 1.00 86.44 83 LYS A O 1
ATOM 607 N N . SER A 1 84 ? -3.759 -2.241 13.834 1.00 89.75 84 SER A N 1
ATOM 608 C CA . SER A 1 84 ? -4.754 -1.251 14.247 1.00 89.75 84 SER A CA 1
ATOM 609 C C . SER A 1 84 ? -5.468 -1.682 15.532 1.00 89.75 84 SER A C 1
ATOM 611 O O . SER A 1 84 ? -6.045 -2.771 15.600 1.00 89.75 84 SER A O 1
ATOM 613 N N . SER A 1 85 ? -5.507 -0.795 16.529 1.00 93.00 85 SER A N 1
ATOM 614 C CA . SER A 1 85 ? -6.159 -1.015 17.831 1.00 93.00 85 SER A CA 1
ATOM 615 C C . SER A 1 85 ? -7.678 -0.788 17.821 1.00 93.00 85 SER A C 1
ATOM 617 O O . SER A 1 85 ? -8.324 -0.850 18.864 1.00 93.00 85 SER A O 1
ATOM 619 N N . ILE A 1 86 ? -8.292 -0.567 16.655 1.00 92.94 86 ILE A N 1
ATOM 620 C CA . ILE A 1 86 ? -9.718 -0.225 16.521 1.00 92.94 86 ILE A CA 1
ATOM 621 C C . ILE A 1 86 ? -10.649 -1.193 17.268 1.00 92.94 86 ILE A C 1
ATOM 623 O O . ILE A 1 86 ? -11.547 -0.770 17.988 1.00 92.94 86 ILE A O 1
ATOM 627 N N . ASN A 1 87 ? -10.397 -2.499 17.173 1.00 93.44 87 ASN A N 1
ATOM 628 C CA . ASN A 1 87 ? -11.236 -3.513 17.810 1.00 93.44 87 ASN A CA 1
ATOM 629 C C . ASN A 1 87 ? -11.134 -3.497 19.344 1.00 93.44 87 ASN A C 1
ATOM 631 O O . ASN A 1 87 ? -12.092 -3.880 20.013 1.00 93.44 87 ASN A O 1
ATOM 635 N N . HIS A 1 88 ? -10.011 -3.027 19.899 1.00 93.62 88 HIS A N 1
ATOM 636 C CA . HIS A 1 88 ? -9.860 -2.836 21.340 1.00 93.62 88 HIS A CA 1
ATOM 637 C C . HIS A 1 88 ? -10.816 -1.738 21.825 1.00 93.62 88 HIS A C 1
ATOM 639 O O . HIS A 1 88 ? -11.649 -1.983 22.698 1.00 93.62 88 HIS A O 1
ATOM 645 N N . HIS A 1 89 ? -10.787 -0.569 21.180 1.00 94.06 89 HIS A N 1
ATOM 646 C CA . HIS A 1 89 ? -11.666 0.547 21.531 1.00 94.06 89 HIS A CA 1
ATOM 647 C C . HIS A 1 89 ? -13.144 0.237 21.266 1.00 94.06 89 HIS A C 1
ATOM 649 O O . HIS A 1 89 ? -13.976 0.484 22.137 1.00 94.06 89 HIS A O 1
ATOM 655 N N . LEU A 1 90 ? -13.479 -0.377 20.125 1.00 91.38 90 LEU A N 1
ATOM 656 C CA . LEU A 1 90 ? -14.865 -0.735 19.803 1.00 91.38 90 LEU A CA 1
ATOM 657 C C . LEU A 1 90 ? -15.474 -1.668 20.849 1.00 91.38 90 LEU A C 1
ATOM 659 O O . LEU A 1 90 ? -16.614 -1.459 21.240 1.00 91.38 90 LEU A O 1
ATOM 663 N N . SER A 1 91 ? -14.714 -2.644 21.352 1.00 89.12 91 SER A N 1
ATOM 664 C CA . SER A 1 91 ? -15.211 -3.554 22.390 1.00 89.12 91 SER A CA 1
ATOM 665 C C . SER A 1 91 ? -15.491 -2.852 23.725 1.00 89.12 91 SER A C 1
ATOM 667 O O . SER A 1 91 ? -16.484 -3.167 24.378 1.00 89.12 91 SER A O 1
ATOM 669 N N . ARG A 1 92 ? -14.668 -1.861 24.098 1.00 92.94 92 ARG A N 1
ATOM 670 C CA . ARG A 1 92 ? -14.817 -1.079 25.335 1.00 92.94 92 ARG A CA 1
ATOM 671 C C . ARG A 1 92 ? -15.995 -0.110 25.276 1.00 92.94 92 ARG A C 1
ATOM 673 O O . ARG A 1 92 ? -16.713 0.027 26.260 1.00 92.94 92 ARG A O 1
ATOM 680 N N . PHE A 1 93 ? -16.190 0.553 24.137 1.00 89.75 93 PHE A N 1
ATOM 681 C CA . PHE A 1 93 ? -17.274 1.522 23.957 1.00 89.75 93 PHE A CA 1
ATOM 682 C C . PHE A 1 93 ? -18.599 0.879 23.547 1.00 89.75 93 PHE A C 1
ATOM 684 O O . PHE A 1 93 ? -19.637 1.524 23.672 1.00 89.75 93 PHE A O 1
ATOM 691 N N . TYR A 1 94 ? -18.595 -0.387 23.113 1.00 87.56 94 TYR A N 1
ATOM 692 C CA . TYR A 1 94 ? -19.799 -1.082 22.657 1.00 87.56 94 TYR A CA 1
ATOM 693 C C . TYR A 1 94 ? -21.002 -0.982 23.618 1.00 87.56 94 TYR A C 1
ATOM 695 O O . TYR A 1 94 ? -22.094 -0.666 23.148 1.00 87.56 94 TYR A O 1
ATOM 703 N N . PRO A 1 95 ? -20.840 -1.142 24.947 1.00 85.50 95 PRO A N 1
ATOM 704 C CA . PRO A 1 95 ? -21.956 -1.018 25.887 1.00 85.50 95 PRO A CA 1
ATOM 705 C C . PRO A 1 95 ? -22.553 0.394 25.987 1.00 85.50 95 PRO A C 1
ATOM 707 O O . PRO A 1 95 ? -23.683 0.535 26.439 1.00 85.50 95 PRO A O 1
ATOM 710 N N . GLN A 1 96 ? -21.803 1.431 25.600 1.00 84.75 96 GLN A N 1
ATOM 711 C CA . GLN A 1 96 ? -22.226 2.837 25.678 1.00 84.75 96 GLN A CA 1
ATOM 712 C C . GLN A 1 96 ? -22.889 3.319 24.380 1.00 84.75 96 GLN A C 1
ATOM 714 O O . GLN A 1 96 ? -23.689 4.246 24.406 1.00 84.75 96 GLN A O 1
ATOM 719 N N . ILE A 1 97 ? -22.555 2.693 23.248 1.00 84.31 97 ILE A N 1
ATOM 720 C CA . ILE A 1 97 ? -23.065 3.055 21.913 1.00 84.31 97 ILE A CA 1
ATOM 721 C C . ILE A 1 97 ? -24.205 2.149 21.437 1.00 84.31 97 ILE A C 1
ATOM 723 O O . ILE A 1 97 ? -24.868 2.468 20.450 1.00 84.31 97 ILE A O 1
ATOM 727 N N . ILE A 1 98 ? -24.408 0.996 22.083 1.00 82.19 98 ILE A N 1
ATOM 728 C CA . ILE A 1 98 ? -25.498 0.084 21.742 1.00 82.19 98 ILE A CA 1
ATOM 729 C C . ILE A 1 98 ? -26.846 0.758 22.024 1.00 82.19 98 ILE A C 1
ATOM 731 O O . ILE A 1 98 ? -27.049 1.384 23.064 1.00 82.19 98 ILE A O 1
ATOM 735 N N . GLY A 1 99 ? -27.777 0.627 21.079 1.00 75.12 99 GLY A N 1
ATOM 736 C CA . GLY A 1 99 ? -29.151 1.082 21.263 1.00 75.12 99 GLY A CA 1
ATOM 737 C C . GLY A 1 99 ? -29.878 0.328 22.388 1.00 75.12 99 GLY A C 1
ATOM 738 O O . GLY A 1 99 ? -29.337 -0.628 22.957 1.00 75.12 99 GLY A O 1
ATOM 739 N N . PRO A 1 100 ? -31.122 0.727 22.710 1.00 73.50 100 PRO A N 1
ATOM 740 C CA . PRO A 1 100 ? -31.935 0.034 23.702 1.00 73.50 100 PRO A CA 1
ATOM 741 C C . PRO A 1 100 ? -32.025 -1.454 23.344 1.00 73.50 100 PRO A C 1
ATOM 743 O O . PRO A 1 100 ? -32.542 -1.829 22.294 1.00 73.50 100 PRO A O 1
ATOM 746 N N . HIS A 1 101 ? -31.479 -2.300 24.211 1.00 71.94 101 HIS A N 1
ATOM 747 C CA . HIS A 1 101 ? -31.510 -3.750 24.076 1.00 71.94 101 HIS A CA 1
ATOM 748 C C . HIS A 1 101 ? -32.158 -4.329 25.332 1.00 71.94 101 HIS A C 1
ATOM 750 O O . HIS A 1 101 ? -31.947 -3.819 26.435 1.00 71.94 101 HIS A O 1
ATOM 756 N N . LYS A 1 102 ? -32.959 -5.391 25.185 1.00 63.56 102 LYS A N 1
ATOM 757 C CA . LYS A 1 102 ? -33.452 -6.126 26.352 1.00 63.56 102 LYS A CA 1
ATOM 758 C C . LYS A 1 102 ? -32.254 -6.767 27.051 1.00 63.56 102 LYS A C 1
ATOM 760 O O . LYS A 1 102 ? -31.593 -7.625 26.466 1.00 63.56 102 LYS A O 1
ATOM 765 N N . ARG A 1 103 ? -31.981 -6.354 28.292 1.00 63.62 103 ARG A N 1
ATOM 766 C CA . ARG A 1 103 ? -31.148 -7.144 29.204 1.00 63.62 103 ARG A CA 1
ATOM 767 C C . ARG A 1 103 ? -31.878 -8.471 29.436 1.00 63.62 103 ARG A C 1
ATOM 769 O O . ARG A 1 103 ? -33.089 -8.453 29.654 1.00 63.62 103 ARG A O 1
ATOM 776 N N . LYS A 1 104 ? -31.167 -9.586 29.264 1.00 58.72 104 LYS A N 1
ATOM 777 C CA . LYS A 1 104 ? -31.654 -10.899 29.698 1.00 58.72 104 LYS A CA 1
ATOM 778 C C . LYS A 1 104 ? -31.694 -10.947 31.216 1.00 58.72 104 LYS A C 1
ATOM 780 O O . LYS A 1 104 ? -30.792 -10.325 31.821 1.00 58.72 104 LYS A O 1
#

pLDDT: mean 80.38, std 13.07, range [42.0, 94.06]

Secondary structure (DSSP, 8-state):
----TT-HHHHHHHHSS--PPPP--S----S--SPPPPPHHHHHHHHHHHHHHHH-TT-GGGHHHHHHHHHHHHSPPPPPPPPP-HHHHHHHHHHHH--S----

Radius of gyration: 23.67 Å; chains: 1; bounding box: 50×29×58 Å